Protein AF-A0A1E3WJ71-F1 (afdb_monomer_lite)

Organism: NCBI:txid45658

Structure (mmCIF, N/CA/C/O backbone):
data_AF-A0A1E3WJ71-F1
#
_entry.id   AF-A0A1E3WJ71-F1
#
loop_
_atom_site.group_PDB
_atom_site.id
_atom_site.type_symbol
_atom_site.label_atom_id
_atom_site.label_alt_id
_atom_site.label_comp_id
_atom_site.label_asym_id
_atom_site.label_entity_id
_atom_site.label_seq_id
_atom_site.pdbx_PDB_ins_code
_atom_site.Cartn_x
_atom_site.Cartn_y
_atom_site.Cartn_z
_atom_site.occupancy
_atom_site.B_iso_or_equiv
_atom_site.auth_seq_id
_atom_site.auth_comp_id
_atom_site.auth_asym_id
_atom_site.auth_atom_id
_atom_site.pdbx_PDB_model_num
ATOM 1 N N . MET A 1 1 ? -29.417 7.892 76.199 1.00 41.22 1 MET A N 1
ATOM 2 C CA . MET A 1 1 ? -29.949 7.947 74.821 1.00 41.22 1 MET A CA 1
ATOM 3 C C . MET A 1 1 ? -28.805 8.324 73.896 1.00 41.22 1 MET A C 1
ATOM 5 O O . MET A 1 1 ? -28.351 9.456 73.940 1.00 41.22 1 MET A O 1
ATOM 9 N N . THR A 1 2 ? -28.285 7.366 73.135 1.00 38.25 2 THR A N 1
ATOM 10 C CA . THR A 1 2 ? -27.130 7.545 72.241 1.00 38.25 2 THR A CA 1
ATOM 11 C C . THR A 1 2 ? -27.463 6.860 70.922 1.00 38.25 2 THR A C 1
ATOM 13 O O . THR A 1 2 ? -27.522 5.637 70.836 1.00 38.25 2 THR A O 1
ATOM 16 N N . THR A 1 3 ? -27.756 7.656 69.899 1.00 42.78 3 THR A N 1
ATOM 17 C CA . THR A 1 3 ? -28.123 7.190 68.558 1.00 42.78 3 THR A CA 1
ATOM 18 C C . THR A 1 3 ? -26.862 6.908 67.736 1.00 42.78 3 THR A C 1
ATOM 20 O O . THR A 1 3 ? -26.130 7.835 67.390 1.00 42.78 3 THR A O 1
ATOM 23 N N . LYS A 1 4 ? -26.604 5.634 67.410 1.00 42.34 4 LYS A N 1
ATOM 24 C CA . LYS A 1 4 ? -25.597 5.216 66.415 1.00 42.34 4 LYS A CA 1
ATOM 25 C C . LYS A 1 4 ? -26.136 5.455 64.996 1.00 42.34 4 LYS A C 1
ATOM 27 O O . LYS A 1 4 ? -27.213 4.969 64.666 1.00 42.34 4 LYS A O 1
ATOM 32 N N . ARG A 1 5 ? -25.374 6.166 64.153 1.00 53.75 5 ARG A N 1
ATOM 33 C CA . ARG A 1 5 ? -25.597 6.267 62.694 1.00 53.75 5 ARG A CA 1
ATOM 34 C C . ARG A 1 5 ? -25.017 5.037 61.977 1.00 53.75 5 ARG A C 1
ATOM 36 O O . ARG A 1 5 ? -23.895 4.656 62.312 1.00 53.75 5 ARG A O 1
ATOM 43 N N . PRO A 1 6 ? -25.679 4.471 60.951 1.00 47.47 6 PRO A N 1
ATOM 44 C CA . PRO A 1 6 ? -25.050 3.526 60.041 1.00 47.47 6 PRO A CA 1
ATOM 45 C C . PRO A 1 6 ? -24.476 4.295 58.843 1.00 47.47 6 PRO A C 1
ATOM 47 O O . PRO A 1 6 ? -25.212 4.802 58.004 1.00 47.47 6 PRO A O 1
ATOM 50 N N . GLN A 1 7 ? -23.150 4.410 58.774 1.00 52.34 7 GLN A N 1
ATOM 51 C CA . GLN A 1 7 ? -22.433 5.106 57.693 1.00 52.34 7 GLN A CA 1
ATOM 52 C C . GLN A 1 7 ? -21.533 4.145 56.886 1.00 52.34 7 GLN A C 1
ATOM 54 O O . GLN A 1 7 ? -20.532 4.557 56.315 1.00 52.34 7 GLN A O 1
ATOM 59 N N . SER A 1 8 ? -21.868 2.847 56.861 1.00 51.84 8 SER A N 1
ATOM 60 C CA . SER A 1 8 ? -20.932 1.772 56.478 1.00 51.84 8 SER A CA 1
ATOM 61 C C . SER A 1 8 ? -21.326 0.951 55.239 1.00 51.84 8 SER A C 1
ATOM 63 O O . SER A 1 8 ? -20.725 -0.090 54.999 1.00 51.84 8 SER A O 1
ATOM 65 N N . THR A 1 9 ? -22.316 1.372 54.449 1.00 49.53 9 THR A N 1
ATOM 66 C CA . THR A 1 9 ? -22.752 0.623 53.246 1.00 49.53 9 THR A CA 1
ATOM 67 C C . THR A 1 9 ? -22.518 1.349 51.923 1.00 49.53 9 THR A C 1
ATOM 69 O O . THR A 1 9 ? -22.536 0.710 50.877 1.00 49.53 9 THR A O 1
ATOM 72 N N . ILE A 1 10 ? -22.236 2.656 51.935 1.00 51.72 10 ILE A N 1
ATOM 73 C CA . ILE A 1 10 ? -22.037 3.433 50.696 1.00 51.72 10 ILE A CA 1
ATOM 74 C C . ILE A 1 10 ? -20.600 3.285 50.161 1.00 51.72 10 ILE A C 1
ATOM 76 O O . ILE A 1 10 ? -20.385 3.270 48.952 1.00 51.72 10 ILE A O 1
ATOM 80 N N . ILE A 1 11 ? -19.614 3.099 51.044 1.00 51.09 11 ILE A N 1
ATOM 81 C CA . ILE A 1 11 ? -18.194 3.049 50.654 1.00 51.09 11 ILE A CA 1
ATOM 82 C C . ILE A 1 11 ? -17.856 1.740 49.915 1.00 51.09 11 ILE A C 1
ATOM 84 O O . ILE A 1 11 ? -17.047 1.741 48.992 1.00 51.09 11 ILE A O 1
ATOM 88 N N . THR A 1 12 ? -18.530 0.632 50.237 1.00 46.31 12 THR A N 1
ATOM 89 C CA . THR A 1 12 ? -18.285 -0.668 49.588 1.00 46.31 12 THR A CA 1
ATOM 90 C C . THR A 1 12 ? -18.838 -0.728 48.160 1.00 46.31 12 THR A C 1
ATOM 92 O O . THR A 1 12 ? -18.245 -1.379 47.305 1.00 46.31 12 THR A O 1
ATOM 95 N N . ALA A 1 13 ? -19.926 -0.007 47.862 1.00 49.56 13 ALA A N 1
ATOM 96 C CA . ALA A 1 13 ? -20.515 0.025 46.521 1.00 49.56 13 ALA A CA 1
ATOM 97 C C . ALA A 1 13 ? -19.678 0.842 45.514 1.00 49.56 13 ALA A C 1
ATOM 99 O O . ALA A 1 13 ? -19.656 0.512 44.331 1.00 49.56 13 ALA A O 1
ATOM 100 N N . MET A 1 14 ? -18.941 1.865 45.969 1.00 45.47 14 MET A N 1
ATOM 101 C CA . MET A 1 14 ? -18.070 2.659 45.089 1.00 45.47 14 MET A CA 1
ATOM 102 C C . MET A 1 14 ? -16.769 1.943 44.699 1.00 45.47 14 MET A C 1
ATOM 104 O O . MET A 1 14 ? -16.232 2.216 43.628 1.00 45.47 14 MET A O 1
ATOM 108 N N . LEU A 1 15 ? -16.275 0.995 45.505 1.00 44.59 15 LEU A N 1
ATOM 109 C CA . LEU A 1 15 ? -15.035 0.274 45.187 1.00 44.59 15 LEU A CA 1
ATOM 110 C C . LEU A 1 15 ? -15.216 -0.765 44.063 1.00 44.59 15 LEU A C 1
ATOM 112 O O . LEU A 1 15 ? -14.286 -1.013 43.303 1.00 44.59 15 LEU A O 1
ATOM 116 N N . ILE A 1 16 ? -16.420 -1.330 43.921 1.00 50.25 16 ILE A N 1
ATOM 117 C CA . ILE A 1 16 ? -16.744 -2.338 42.893 1.00 50.25 16 ILE A CA 1
ATOM 118 C C . ILE A 1 16 ? -16.968 -1.683 41.515 1.00 50.25 16 ILE A C 1
ATOM 120 O O . ILE A 1 16 ? -16.745 -2.308 40.481 1.00 50.25 16 ILE A O 1
ATOM 124 N N . LEU A 1 17 ? -17.341 -0.398 41.477 1.00 40.97 17 LEU A N 1
ATOM 125 C CA . LEU A 1 17 ? -17.514 0.340 40.221 1.00 40.97 17 LEU A CA 1
ATOM 126 C C . LEU A 1 17 ? -16.178 0.828 39.630 1.00 40.97 17 LEU A C 1
ATOM 128 O O . LEU A 1 17 ? -16.076 1.028 38.423 1.00 40.97 17 LEU A O 1
ATOM 132 N N . ALA A 1 18 ? -15.135 0.962 40.457 1.00 46.97 18 ALA A N 1
ATOM 133 C CA . ALA A 1 18 ? -13.792 1.340 40.014 1.00 46.97 18 ALA A CA 1
ATOM 134 C C . ALA A 1 18 ? -12.992 0.159 39.423 1.00 46.97 18 ALA A C 1
ATOM 136 O O . ALA A 1 18 ? -12.086 0.375 38.621 1.00 46.97 18 ALA A O 1
ATOM 137 N N . SER A 1 19 ? -13.344 -1.091 39.751 1.00 45.59 19 SER A N 1
ATOM 138 C CA . SER A 1 19 ? -12.687 -2.279 39.183 1.00 45.59 19 SER A CA 1
ATOM 139 C C . SER A 1 19 ? -13.183 -2.661 37.783 1.00 45.59 19 SER A C 1
ATOM 141 O O . SER A 1 19 ? -12.586 -3.528 37.154 1.00 45.59 19 SER A O 1
ATOM 143 N N . LEU A 1 20 ? -14.230 -2.004 37.265 1.00 42.69 20 LEU A N 1
ATOM 144 C CA . LEU A 1 20 ? -14.715 -2.193 35.889 1.00 42.69 20 LEU A CA 1
ATOM 145 C C . LEU A 1 20 ? -13.958 -1.356 34.840 1.00 42.69 20 LEU A C 1
ATOM 147 O O . LEU A 1 20 ? -14.172 -1.556 33.650 1.00 42.69 20 LEU A O 1
ATOM 151 N N . PHE A 1 21 ? -13.049 -0.462 35.251 1.00 46.50 21 PHE A N 1
ATOM 152 C CA . PHE A 1 21 ? -12.283 0.404 34.336 1.00 46.50 21 PHE A CA 1
ATOM 153 C C . PHE A 1 21 ? -10.788 0.065 34.238 1.00 46.50 21 PHE A C 1
ATOM 155 O O . PHE A 1 21 ? -10.039 0.758 33.554 1.00 46.50 21 PHE A O 1
ATOM 162 N N . LEU A 1 22 ? -10.339 -1.018 34.877 1.00 45.41 22 LEU A N 1
ATOM 163 C CA . LEU A 1 22 ? -8.974 -1.533 34.745 1.00 45.41 22 LEU A CA 1
ATOM 164 C C . LEU A 1 22 ? -8.934 -2.661 33.708 1.00 45.41 22 LEU A C 1
ATOM 166 O O . LEU A 1 22 ? -8.527 -3.782 34.004 1.00 45.41 22 LEU A O 1
ATOM 170 N N . THR A 1 23 ? -9.363 -2.382 32.475 1.00 48.81 23 THR A N 1
ATOM 171 C CA . THR A 1 23 ? -8.950 -3.240 31.361 1.00 48.81 23 THR A CA 1
ATOM 172 C C . THR A 1 23 ? -7.460 -2.999 31.137 1.00 48.81 23 THR A C 1
ATOM 174 O O . THR A 1 23 ? -7.059 -1.840 30.979 1.00 48.81 23 THR A O 1
ATOM 177 N N . PRO A 1 24 ? -6.617 -4.042 31.140 1.00 46.53 24 PRO A N 1
ATOM 178 C CA . PRO A 1 24 ? -5.213 -3.870 30.823 1.00 46.53 24 PRO A CA 1
ATOM 179 C C . PRO A 1 24 ? -5.115 -3.246 29.431 1.00 46.53 24 PRO A C 1
ATOM 181 O O . PRO A 1 24 ? -5.666 -3.777 28.468 1.00 46.53 24 PRO A O 1
ATOM 184 N N . VAL A 1 25 ? -4.401 -2.124 29.322 1.00 47.75 25 VAL A N 1
ATOM 185 C CA . VAL A 1 25 ? -3.848 -1.632 28.054 1.00 47.75 25 VAL A CA 1
ATOM 186 C C . VAL A 1 25 ? -2.786 -2.632 27.606 1.00 47.75 25 VAL A C 1
ATOM 188 O O . VAL A 1 25 ? -1.585 -2.399 27.692 1.00 47.75 25 VAL A O 1
ATOM 191 N N . SER A 1 26 ? -3.245 -3.808 27.195 1.00 44.78 26 SER A N 1
ATOM 192 C CA . SER A 1 26 ? -2.452 -4.711 26.390 1.00 44.78 26 SER A CA 1
ATOM 193 C C . SER A 1 26 ? -2.143 -3.963 25.097 1.00 44.78 26 SER A C 1
ATOM 195 O O . SER A 1 26 ? -3.030 -3.338 24.515 1.00 44.78 26 SER A O 1
ATOM 197 N N . ASN A 1 27 ? -0.893 -4.008 24.639 1.00 47.03 27 ASN A N 1
ATOM 198 C CA . ASN A 1 27 ? -0.532 -3.665 23.261 1.00 47.03 27 ASN A CA 1
ATOM 199 C C . ASN A 1 27 ? -1.074 -4.754 22.320 1.00 47.03 27 ASN A C 1
ATOM 201 O O . ASN A 1 27 ? -0.329 -5.400 21.587 1.00 47.03 27 ASN A O 1
ATOM 205 N N . ALA A 1 28 ? -2.368 -5.036 22.431 1.00 51.38 28 ALA A N 1
ATOM 206 C CA . ALA A 1 28 ? -3.056 -5.991 21.607 1.00 51.38 28 ALA A CA 1
ATOM 207 C C . ALA A 1 28 ? -3.056 -5.440 20.184 1.00 51.38 28 ALA A C 1
ATOM 209 O O . ALA A 1 28 ? -3.317 -4.263 19.936 1.00 51.38 28 ALA A O 1
ATOM 210 N N . ASN A 1 29 ? -2.655 -6.302 19.256 1.00 72.56 29 ASN A N 1
ATOM 211 C CA . ASN A 1 29 ? -2.643 -6.006 17.838 1.00 72.56 29 ASN A CA 1
ATOM 212 C C . ASN A 1 29 ? -4.061 -5.573 17.439 1.00 72.56 29 ASN A C 1
ATOM 214 O O . ASN A 1 29 ? -4.972 -6.400 17.474 1.00 72.56 29 ASN A O 1
ATOM 218 N N . ILE A 1 30 ? -4.242 -4.298 17.082 1.00 74.44 30 ILE A N 1
ATOM 219 C CA . ILE A 1 30 ? -5.544 -3.705 16.736 1.00 74.44 30 ILE A CA 1
ATOM 220 C C . ILE A 1 30 ? -6.292 -4.545 15.691 1.00 74.44 30 ILE A C 1
ATOM 222 O O . ILE A 1 30 ? -7.507 -4.695 15.757 1.00 74.44 30 ILE A O 1
ATOM 226 N N . LEU A 1 31 ? -5.568 -5.205 14.782 1.00 68.00 31 LEU A N 1
ATOM 227 C CA . LEU A 1 31 ? -6.149 -6.114 13.792 1.00 68.00 31 LEU A CA 1
ATOM 228 C C . LEU A 1 31 ? -6.808 -7.337 14.436 1.00 68.00 31 LEU A C 1
ATOM 230 O O . LEU A 1 31 ? -7.861 -7.781 13.988 1.00 68.00 31 LEU A O 1
ATOM 234 N N . SER A 1 32 ? -6.208 -7.879 15.494 1.00 73.25 32 SER A N 1
ATOM 235 C CA . SER A 1 32 ? -6.778 -8.992 16.250 1.00 73.25 32 SER A CA 1
ATOM 236 C C . SER A 1 32 ? -8.005 -8.562 17.051 1.00 73.25 32 SER A C 1
ATOM 238 O O . SER A 1 32 ? -8.946 -9.342 17.164 1.00 73.25 32 SER A O 1
ATOM 240 N N . GLU A 1 33 ? -8.017 -7.351 17.606 1.00 69.12 33 GLU A N 1
ATOM 241 C CA . GLU A 1 33 ? -9.179 -6.829 18.337 1.00 69.12 33 GLU A CA 1
ATOM 242 C C . GLU A 1 33 ? -10.360 -6.571 17.388 1.00 69.12 33 GLU A C 1
ATOM 244 O O . GLU A 1 33 ? -11.478 -7.025 17.644 1.00 69.12 33 GLU A O 1
ATOM 249 N N . LEU A 1 34 ? -10.094 -5.956 16.230 1.00 68.94 34 LEU A N 1
ATOM 250 C CA . LEU A 1 34 ? -11.094 -5.713 15.186 1.00 68.94 34 LEU A CA 1
ATOM 251 C C . LEU A 1 34 ? -11.714 -7.013 14.647 1.00 68.94 34 LEU A C 1
ATOM 253 O O . LEU A 1 34 ? -12.917 -7.043 14.378 1.00 68.94 34 LEU A O 1
ATOM 257 N N . LYS A 1 35 ? -10.919 -8.087 14.518 1.00 70.50 35 LYS A N 1
ATOM 258 C CA . LYS A 1 35 ? -11.381 -9.423 14.089 1.00 70.50 35 LYS A CA 1
ATOM 259 C C . LYS A 1 35 ? -12.290 -10.116 15.110 1.00 70.50 35 LYS A C 1
ATOM 261 O O . LYS A 1 35 ? -13.110 -10.939 14.725 1.00 70.50 35 LYS A O 1
ATOM 266 N N . ASN A 1 36 ? -12.175 -9.782 16.395 1.00 69.94 36 ASN A N 1
ATOM 267 C CA . ASN A 1 36 ? -12.898 -10.456 17.480 1.00 69.94 36 ASN A CA 1
ATOM 268 C C . ASN A 1 36 ? -14.203 -9.743 17.899 1.00 69.94 36 ASN A C 1
ATOM 270 O O . ASN A 1 36 ? -14.854 -10.166 18.854 1.00 69.94 36 ASN A O 1
ATOM 274 N N . THR A 1 37 ? -14.599 -8.662 17.216 1.00 60.41 37 THR A N 1
ATOM 275 C CA . THR A 1 37 ? -15.800 -7.879 17.564 1.00 60.41 37 THR A CA 1
ATOM 276 C C . THR A 1 37 ? -17.040 -8.398 16.808 1.00 60.41 37 THR A C 1
ATOM 278 O O . THR A 1 37 ? -16.948 -8.569 15.595 1.00 60.41 37 THR A O 1
ATOM 281 N N . PRO A 1 38 ? -18.216 -8.623 17.435 1.00 46.06 38 PRO A N 1
ATOM 282 C CA . PRO A 1 38 ? -19.416 -9.094 16.726 1.00 46.06 38 PRO A CA 1
ATOM 283 C C . PRO A 1 38 ? -19.948 -8.037 15.737 1.00 46.06 38 PRO A C 1
ATOM 285 O O . PRO A 1 38 ? -20.073 -6.875 16.116 1.00 46.06 38 PRO A O 1
ATOM 288 N N . ALA A 1 39 ? -20.281 -8.444 14.501 1.00 57.34 39 ALA A N 1
ATOM 289 C CA . ALA A 1 39 ? -20.430 -7.569 13.320 1.00 57.34 39 ALA A CA 1
ATOM 290 C C . ALA A 1 39 ? -19.116 -6.819 13.024 1.00 57.34 39 ALA A C 1
ATOM 292 O O . ALA A 1 39 ? -18.951 -5.624 13.268 1.00 57.34 39 ALA A O 1
ATOM 293 N N . THR A 1 40 ? -18.143 -7.602 12.575 1.00 69.25 40 THR A N 1
ATOM 294 C CA . THR A 1 40 ? -16.707 -7.336 12.502 1.00 69.25 40 THR A CA 1
ATOM 295 C C . THR A 1 40 ? -16.402 -6.051 11.735 1.00 69.25 40 THR A C 1
ATOM 297 O O . THR A 1 40 ? -16.430 -5.998 10.509 1.00 69.25 40 THR A O 1
ATOM 300 N N . LYS A 1 41 ? -16.035 -4.991 12.470 1.00 75.62 41 LYS A N 1
ATOM 301 C CA . LYS A 1 41 ? -15.477 -3.744 11.910 1.00 75.62 41 LYS A CA 1
ATOM 302 C C . LYS A 1 41 ? -14.313 -4.031 10.952 1.00 75.62 41 LYS A C 1
ATOM 304 O O . LYS A 1 41 ? -14.128 -3.306 9.981 1.00 75.62 41 LYS A O 1
ATOM 309 N N . TYR A 1 42 ? -13.573 -5.114 11.199 1.00 82.00 42 TYR A N 1
ATOM 310 C CA . TYR A 1 42 ? -12.554 -5.635 10.293 1.00 82.00 42 TYR A CA 1
ATOM 311 C C . TYR A 1 42 ? -13.093 -5.990 8.899 1.00 82.00 42 TYR A C 1
ATOM 313 O O . TYR A 1 42 ? -12.435 -5.674 7.913 1.00 82.00 42 TYR A O 1
ATOM 321 N N . ASP A 1 43 ? -14.286 -6.573 8.788 1.00 83.12 43 ASP A N 1
ATOM 322 C CA . ASP A 1 43 ? -14.874 -6.950 7.496 1.00 83.12 43 ASP A CA 1
ATOM 323 C C . ASP A 1 43 ? -15.325 -5.710 6.724 1.00 83.12 43 ASP A C 1
ATOM 325 O O . ASP A 1 43 ? -15.157 -5.637 5.508 1.00 83.12 43 ASP A O 1
ATOM 329 N N . ILE A 1 44 ? -15.823 -4.691 7.437 1.00 84.38 44 ILE A N 1
ATOM 330 C CA . ILE A 1 44 ? -16.136 -3.380 6.850 1.00 84.38 44 ILE A CA 1
ATOM 331 C C . ILE A 1 44 ? -14.864 -2.742 6.290 1.00 84.38 44 ILE A C 1
ATOM 333 O O . ILE A 1 44 ? -14.867 -2.276 5.151 1.00 84.38 44 ILE A O 1
ATOM 337 N N . ILE A 1 45 ? -13.780 -2.722 7.074 1.00 85.50 45 ILE A N 1
ATOM 338 C CA . ILE A 1 45 ? -12.499 -2.171 6.618 1.00 85.50 45 ILE A CA 1
ATOM 339 C C . ILE A 1 45 ? -11.981 -2.975 5.426 1.00 85.50 45 ILE A C 1
ATOM 341 O O . ILE A 1 45 ? -11.646 -2.378 4.413 1.00 85.50 45 ILE A O 1
ATOM 345 N N . SER A 1 46 ? -11.978 -4.305 5.509 1.00 88.12 46 SER A N 1
ATOM 346 C CA . SER A 1 46 ? -11.502 -5.190 4.439 1.00 88.12 46 SER A CA 1
ATOM 347 C C . SER A 1 46 ? -12.259 -4.943 3.136 1.00 88.12 46 SER A C 1
ATOM 349 O O . SER A 1 46 ? -11.637 -4.632 2.127 1.00 88.12 46 SER A O 1
ATOM 351 N N . THR A 1 47 ? -13.594 -4.926 3.191 1.00 87.94 47 THR A N 1
ATOM 352 C CA . THR A 1 47 ? -14.452 -4.649 2.027 1.00 87.94 47 THR A CA 1
ATOM 353 C C . THR A 1 47 ? -14.168 -3.268 1.430 1.00 87.94 47 THR A C 1
ATOM 355 O O . THR A 1 47 ? -14.117 -3.098 0.213 1.00 87.94 47 THR A O 1
ATOM 358 N N . LYS A 1 48 ? -13.982 -2.246 2.274 1.00 88.19 48 LYS A N 1
ATOM 359 C CA . LYS A 1 48 ? -13.668 -0.891 1.801 1.00 88.19 48 LYS A CA 1
ATOM 360 C C . LYS A 1 48 ? -12.281 -0.801 1.179 1.00 88.19 48 LYS A C 1
ATOM 362 O O . LYS A 1 48 ? -12.125 -0.100 0.187 1.00 88.19 48 LYS A O 1
ATOM 367 N N . ILE A 1 49 ? -11.299 -1.500 1.736 1.00 90.44 49 ILE A N 1
ATOM 368 C CA . ILE A 1 49 ? -9.942 -1.561 1.195 1.00 90.44 49 ILE A CA 1
ATOM 369 C C . ILE A 1 49 ? -9.939 -2.285 -0.152 1.00 90.44 49 ILE A C 1
ATOM 371 O O . ILE A 1 49 ? -9.354 -1.771 -1.096 1.00 90.44 49 ILE A O 1
ATOM 375 N N . GLU A 1 50 ? -10.664 -3.393 -0.298 1.00 92.38 50 GLU A N 1
ATOM 376 C CA . GLU A 1 50 ? -10.856 -4.059 -1.595 1.00 92.38 50 GLU A CA 1
ATOM 377 C C . GLU A 1 50 ? -11.531 -3.134 -2.619 1.00 92.38 50 GLU A C 1
ATOM 379 O O . GLU A 1 50 ? -11.059 -2.989 -3.745 1.00 92.38 50 GLU A O 1
ATOM 384 N N . LEU A 1 51 ? -12.606 -2.439 -2.231 1.00 89.88 51 LEU A N 1
ATOM 385 C CA . LEU A 1 51 ? -13.278 -1.489 -3.119 1.00 89.88 51 LEU A CA 1
ATOM 386 C C . LEU A 1 51 ? -12.346 -0.342 -3.535 1.00 89.88 51 LEU A C 1
ATOM 388 O O . LEU A 1 51 ? -12.266 0.008 -4.713 1.00 89.88 51 LEU A O 1
ATOM 392 N N . MET A 1 52 ? -11.627 0.240 -2.575 1.00 89.94 52 MET A N 1
ATOM 393 C CA . MET A 1 52 ? -10.669 1.307 -2.842 1.00 89.94 52 MET A CA 1
ATOM 394 C C . MET A 1 52 ? -9.525 0.835 -3.726 1.00 89.94 52 MET A C 1
ATOM 396 O O . MET A 1 52 ? -9.088 1.605 -4.571 1.00 89.94 52 MET A O 1
ATOM 400 N N . SER A 1 53 ? -9.053 -0.404 -3.584 1.00 92.88 53 SER A N 1
ATOM 401 C CA . SER A 1 53 ? -7.980 -0.926 -4.430 1.00 92.88 53 SER A CA 1
ATOM 402 C C . SER A 1 53 ? -8.430 -1.007 -5.893 1.00 92.88 53 SER A C 1
ATOM 404 O O . SER A 1 53 ? -7.700 -0.583 -6.789 1.00 92.88 53 SER A O 1
ATOM 406 N N . VAL A 1 54 ? -9.675 -1.430 -6.144 1.00 91.88 54 VAL A N 1
ATOM 407 C CA . VAL A 1 54 ? -10.274 -1.412 -7.489 1.00 91.88 54 VAL A CA 1
ATOM 408 C C . VAL A 1 54 ? -10.401 0.019 -8.021 1.00 91.88 54 VAL A C 1
ATOM 410 O O . VAL A 1 54 ? -9.986 0.293 -9.147 1.00 91.88 54 VAL A O 1
ATOM 413 N N . MET A 1 55 ? -10.928 0.947 -7.217 1.00 88.88 55 MET A N 1
ATOM 414 C CA . MET A 1 55 ? -11.101 2.347 -7.628 1.00 88.88 55 MET A CA 1
ATOM 415 C C . MET A 1 55 ? -9.764 3.047 -7.906 1.00 88.88 55 MET A C 1
ATOM 417 O O . MET A 1 55 ? -9.631 3.738 -8.913 1.00 88.88 55 MET A O 1
ATOM 421 N N . LEU A 1 56 ? -8.765 2.856 -7.040 1.00 89.31 56 LEU A N 1
ATOM 422 C CA . LEU A 1 56 ? -7.422 3.412 -7.209 1.00 89.31 56 LEU A CA 1
ATOM 423 C C . LEU A 1 56 ? -6.739 2.828 -8.444 1.00 89.31 56 LEU A C 1
ATOM 425 O O . LEU A 1 56 ? -6.112 3.573 -9.187 1.00 89.31 56 LEU A O 1
ATOM 429 N N . THR A 1 57 ? -6.908 1.530 -8.704 1.00 90.69 57 THR A N 1
ATOM 430 C CA . THR A 1 57 ? -6.412 0.897 -9.933 1.00 90.69 57 THR A CA 1
ATOM 431 C C . THR A 1 57 ? -6.997 1.574 -11.169 1.00 90.69 57 THR A C 1
ATOM 433 O O . THR A 1 57 ? -6.251 1.989 -12.050 1.00 90.69 57 THR A O 1
ATOM 436 N N . GLN A 1 58 ? -8.322 1.740 -11.230 1.00 87.69 58 GLN A N 1
ATOM 437 C CA . GLN A 1 58 ? -8.981 2.398 -12.364 1.00 87.69 58 GLN A CA 1
ATOM 438 C C . GLN A 1 58 ? -8.502 3.843 -12.539 1.00 87.69 58 GLN A C 1
ATOM 440 O O . GLN A 1 58 ? -8.095 4.226 -13.633 1.00 87.69 58 GLN A O 1
ATOM 445 N N . LEU A 1 59 ? -8.471 4.616 -11.452 1.00 86.38 59 LEU A N 1
ATOM 446 C CA . LEU A 1 59 ? -8.041 6.011 -11.469 1.00 86.38 59 LEU A CA 1
ATOM 447 C C . LEU A 1 59 ? -6.583 6.161 -11.922 1.00 86.38 59 LEU A C 1
ATOM 449 O O . LEU A 1 59 ? -6.277 7.038 -12.726 1.00 86.38 59 LEU A O 1
ATOM 453 N N . LEU A 1 60 ? -5.682 5.303 -11.441 1.00 85.62 60 LEU A N 1
ATOM 454 C CA . LEU A 1 60 ? -4.273 5.343 -11.830 1.00 85.62 60 LEU A CA 1
ATOM 455 C C . LEU A 1 60 ? -4.070 4.907 -13.283 1.00 85.62 60 LEU A C 1
ATOM 457 O O . LEU A 1 60 ? -3.269 5.531 -13.972 1.00 85.62 60 LEU A O 1
ATOM 461 N N . LYS A 1 61 ? -4.826 3.920 -13.782 1.00 84.62 61 LYS A N 1
ATOM 462 C CA . LYS A 1 61 ? -4.798 3.535 -15.205 1.00 84.62 61 LYS A CA 1
ATOM 463 C C . LYS A 1 61 ? -5.307 4.655 -16.116 1.00 84.62 61 LYS A C 1
ATOM 465 O O . LYS A 1 61 ? -4.738 4.879 -17.178 1.00 84.62 61 LYS A O 1
ATOM 470 N N . GLU A 1 62 ? -6.332 5.399 -15.702 1.00 81.06 62 GLU A N 1
ATOM 471 C CA . GLU A 1 62 ? -6.827 6.566 -16.450 1.00 81.06 62 GLU A CA 1
ATOM 472 C C . GLU A 1 62 ? -5.841 7.748 -16.438 1.00 81.06 62 GLU A C 1
ATOM 474 O O . GLU A 1 62 ? -5.761 8.514 -17.403 1.00 81.06 62 GLU A O 1
ATOM 479 N N . GLN A 1 63 ? -5.090 7.913 -15.345 1.00 75.38 63 GLN A N 1
ATOM 480 C CA . GLN A 1 63 ? -4.093 8.975 -15.190 1.00 75.38 63 GLN A CA 1
ATOM 481 C C . GLN A 1 63 ? -2.731 8.630 -15.799 1.00 75.38 63 GLN A C 1
ATOM 483 O O . GLN A 1 63 ? -1.966 9.545 -16.123 1.00 75.38 63 GLN A O 1
ATOM 488 N N . ALA A 1 64 ? -2.423 7.344 -15.972 1.00 66.75 64 ALA A N 1
ATOM 489 C CA . ALA A 1 64 ? -1.190 6.882 -16.582 1.00 66.75 64 ALA A CA 1
ATOM 490 C C . ALA A 1 64 ? -1.105 7.375 -18.037 1.00 66.75 64 ALA A C 1
ATOM 492 O O . ALA A 1 64 ? -1.803 6.917 -18.938 1.00 66.75 64 ALA A O 1
ATOM 493 N N . LYS A 1 65 ? -0.228 8.356 -18.268 1.00 53.81 65 LYS A N 1
ATOM 494 C CA . LYS A 1 65 ? 0.172 8.824 -19.598 1.00 53.81 65 LYS A CA 1
ATOM 495 C C . LYS A 1 65 ? 1.676 8.587 -19.753 1.00 53.81 65 LYS A C 1
ATOM 497 O O . LYS A 1 65 ? 2.457 9.253 -19.080 1.00 53.81 65 LYS A O 1
ATOM 502 N N . GLY A 1 66 ? 2.090 7.677 -20.641 1.00 56.66 66 GLY A N 1
ATOM 503 C CA . GLY A 1 66 ? 3.508 7.392 -20.935 1.00 56.66 66 GLY A CA 1
ATOM 504 C C . GLY A 1 66 ? 3.965 5.968 -20.578 1.00 56.66 66 GLY A C 1
ATOM 505 O O . GLY A 1 66 ? 3.154 5.055 -20.569 1.00 56.66 66 GLY A O 1
ATOM 506 N N . ASN A 1 67 ? 5.269 5.795 -20.307 1.00 51.19 67 ASN A N 1
ATOM 507 C CA . ASN A 1 67 ? 6.001 4.512 -20.173 1.00 51.19 67 ASN A CA 1
ATOM 508 C C . ASN A 1 67 ? 5.718 3.688 -18.892 1.00 51.19 67 ASN A C 1
ATOM 510 O O . ASN A 1 67 ? 6.547 2.863 -18.516 1.00 51.19 67 ASN A O 1
ATOM 514 N N . ILE A 1 68 ? 4.630 3.956 -18.169 1.00 58.53 68 ILE A N 1
ATOM 515 C CA . ILE A 1 68 ? 4.173 3.060 -17.100 1.00 58.53 68 ILE A CA 1
ATOM 516 C C . ILE A 1 68 ? 3.000 2.301 -17.701 1.00 58.53 68 ILE A C 1
ATOM 518 O O . ILE A 1 68 ? 1.914 2.862 -17.836 1.00 58.53 68 ILE A O 1
ATOM 522 N N . GLU A 1 69 ? 3.267 1.080 -18.159 1.00 62.66 69 GLU A N 1
ATOM 523 C CA . GLU A 1 69 ? 2.333 0.338 -19.008 1.00 62.66 69 GLU A CA 1
ATOM 524 C C . GLU A 1 69 ? 1.164 -0.250 -18.214 1.00 62.66 69 GLU A C 1
ATOM 526 O O . GLU A 1 69 ? 0.059 -0.354 -18.746 1.00 62.66 69 GLU A O 1
ATOM 531 N N . ASP A 1 70 ? 1.370 -0.572 -16.931 1.00 84.62 70 ASP A N 1
ATOM 532 C CA . ASP A 1 70 ? 0.293 -1.062 -16.074 1.00 84.62 70 ASP A CA 1
ATOM 533 C C . ASP A 1 70 ? 0.543 -0.767 -14.588 1.00 84.62 70 ASP A C 1
ATOM 535 O O . ASP A 1 70 ? 1.648 -0.963 -14.077 1.00 84.62 70 ASP A O 1
ATOM 539 N N . ILE A 1 71 ? -0.494 -0.302 -13.887 1.00 89.62 71 ILE A N 1
ATOM 540 C CA . ILE A 1 71 ? -0.493 -0.134 -12.429 1.00 89.62 71 ILE A CA 1
ATOM 541 C C . ILE A 1 71 ? -1.700 -0.872 -11.867 1.00 89.62 71 ILE A C 1
ATOM 543 O O . ILE A 1 71 ? -2.839 -0.599 -12.246 1.00 89.62 71 ILE A O 1
ATOM 547 N N . GLU A 1 72 ? -1.456 -1.748 -10.901 1.00 93.19 72 GLU A N 1
ATOM 548 C CA . GLU A 1 72 ? -2.489 -2.422 -10.124 1.00 93.19 72 GLU A CA 1
ATOM 549 C C . GLU A 1 72 ? -2.328 -2.124 -8.638 1.00 93.19 72 GLU A C 1
ATOM 551 O O . GLU A 1 72 ? -1.228 -2.154 -8.087 1.00 93.19 72 GLU A O 1
ATOM 556 N N . VAL A 1 73 ? -3.441 -1.861 -7.962 1.00 93.31 73 VAL A N 1
ATOM 557 C CA . VAL A 1 73 ? -3.477 -1.675 -6.513 1.00 93.31 73 VAL A CA 1
ATOM 558 C C . VAL A 1 73 ? -4.139 -2.895 -5.896 1.00 93.31 73 VAL A C 1
ATOM 560 O O . VAL A 1 73 ? -5.322 -3.158 -6.110 1.00 93.31 73 VAL A O 1
ATOM 563 N N . ASN A 1 74 ? -3.363 -3.634 -5.111 1.00 94.56 74 ASN A N 1
ATOM 564 C CA . ASN A 1 74 ? -3.800 -4.851 -4.444 1.00 94.56 74 ASN A CA 1
ATOM 565 C C . ASN A 1 74 ? -4.015 -4.594 -2.946 1.00 94.56 74 ASN A C 1
ATOM 567 O O . ASN A 1 74 ? -3.203 -3.903 -2.327 1.00 94.56 74 ASN A O 1
ATOM 571 N N . PRO A 1 75 ? -5.078 -5.134 -2.333 1.00 93.81 75 PRO A N 1
ATOM 572 C CA . PRO A 1 75 ? -5.313 -4.973 -0.907 1.00 93.81 75 PRO A CA 1
ATOM 573 C C . PRO A 1 75 ? -4.362 -5.867 -0.092 1.00 93.81 75 PRO A C 1
ATOM 575 O O . PRO A 1 75 ? -4.131 -7.030 -0.424 1.00 93.81 75 PRO A O 1
ATOM 578 N N . ILE A 1 76 ? -3.838 -5.344 1.017 1.00 92.75 76 ILE A N 1
ATOM 579 C CA . ILE A 1 76 ? -3.110 -6.124 2.030 1.00 92.75 76 ILE A CA 1
ATOM 580 C C . ILE A 1 76 ? -4.094 -6.409 3.162 1.00 92.75 76 ILE A C 1
ATOM 582 O O . ILE A 1 76 ? -4.493 -5.469 3.840 1.00 92.75 76 ILE A O 1
ATOM 586 N N . LEU A 1 77 ? -4.482 -7.675 3.366 1.00 87.56 77 LEU A N 1
ATOM 587 C CA . LEU A 1 77 ? -5.470 -8.067 4.394 1.00 87.56 77 LEU A CA 1
ATOM 588 C C . LEU A 1 77 ? -4.975 -9.168 5.350 1.00 87.56 77 LEU A C 1
ATOM 590 O O . LEU A 1 77 ? -5.358 -9.193 6.520 1.00 87.56 77 LEU A O 1
ATOM 594 N N . ASN A 1 78 ? -4.112 -10.076 4.881 1.00 79.62 78 ASN A N 1
ATOM 595 C CA . ASN A 1 78 ? -3.693 -11.250 5.661 1.00 79.62 78 ASN A CA 1
ATOM 596 C C . ASN A 1 78 ? -2.738 -10.885 6.811 1.00 79.62 78 ASN A C 1
ATOM 598 O O . ASN A 1 78 ? -3.004 -11.231 7.963 1.00 79.62 78 ASN A O 1
ATOM 602 N N . ASP A 1 79 ? -1.686 -10.119 6.507 1.00 78.69 79 ASP A N 1
ATOM 603 C CA . ASP A 1 79 ? -0.614 -9.740 7.445 1.00 78.69 79 ASP A CA 1
ATOM 604 C C . ASP A 1 79 ? -0.619 -8.236 7.778 1.00 78.69 79 ASP A C 1
ATOM 606 O O . ASP A 1 79 ? 0.409 -7.638 8.111 1.00 78.69 79 ASP A O 1
ATOM 610 N N . GLY A 1 80 ? -1.766 -7.580 7.606 1.00 83.12 80 GLY A N 1
ATOM 611 C CA . GLY A 1 80 ? -1.900 -6.136 7.759 1.00 83.12 80 GLY A CA 1
ATOM 612 C C . GLY A 1 80 ? -3.196 -5.607 7.162 1.00 83.12 80 GLY A C 1
ATOM 613 O O . GLY A 1 80 ? -4.016 -6.378 6.677 1.00 83.12 80 GLY A O 1
ATOM 614 N N . ILE A 1 81 ? -3.351 -4.285 7.195 1.00 86.75 81 ILE A N 1
ATOM 615 C CA . ILE A 1 81 ? -4.331 -3.546 6.395 1.00 86.75 81 ILE A CA 1
ATOM 616 C C . ILE A 1 81 ? -3.545 -2.532 5.575 1.00 86.75 81 ILE A C 1
ATOM 618 O O . ILE A 1 81 ? -2.688 -1.838 6.125 1.00 86.75 81 ILE A O 1
ATOM 622 N N . GLY A 1 82 ? -3.782 -2.464 4.271 1.00 92.06 82 GLY A N 1
ATOM 623 C CA . GLY A 1 82 ? -2.976 -1.607 3.416 1.00 92.06 82 GLY A CA 1
ATOM 624 C C . GLY A 1 82 ? -3.190 -1.811 1.929 1.00 92.06 82 GLY A C 1
ATOM 625 O O . GLY A 1 82 ? -4.102 -2.522 1.507 1.00 92.06 82 GLY A O 1
ATOM 626 N N . PHE A 1 83 ? -2.288 -1.221 1.152 1.00 93.31 83 PHE A N 1
ATOM 627 C CA . PHE A 1 83 ? -2.230 -1.365 -0.297 1.00 93.31 83 PHE A CA 1
ATOM 628 C C . PHE A 1 83 ? -0.836 -1.783 -0.755 1.00 93.31 83 PHE A C 1
ATOM 630 O O . PHE A 1 83 ? 0.170 -1.300 -0.236 1.00 93.31 83 PHE A O 1
ATOM 637 N N . THR A 1 84 ? -0.786 -2.634 -1.773 1.00 94.12 84 THR A N 1
ATOM 638 C CA . THR A 1 84 ? 0.401 -2.879 -2.585 1.00 94.12 84 THR A CA 1
ATOM 639 C C . 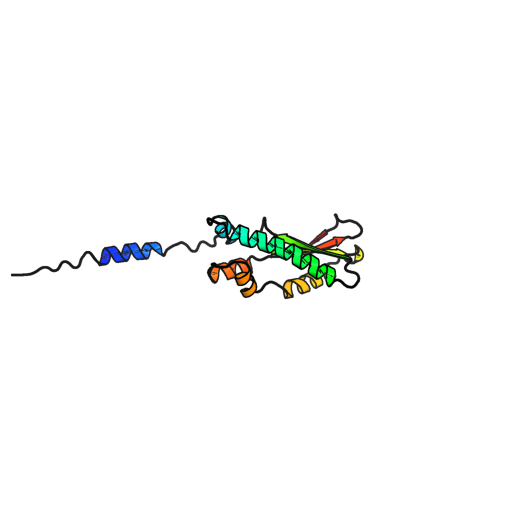THR A 1 84 ? 0.186 -2.272 -3.965 1.00 94.12 84 THR A C 1
ATOM 641 O O . THR A 1 84 ? -0.683 -2.727 -4.707 1.00 94.12 84 THR A O 1
ATOM 644 N N . PHE A 1 85 ? 0.992 -1.277 -4.325 1.00 93.19 85 PHE A N 1
ATOM 645 C CA . PHE A 1 85 ? 1.049 -0.714 -5.671 1.00 93.19 85 PHE A CA 1
ATOM 646 C C . PHE A 1 85 ? 2.004 -1.559 -6.514 1.00 93.19 85 PHE A C 1
ATOM 648 O O . PHE A 1 85 ? 3.212 -1.554 -6.288 1.00 93.19 85 PHE A O 1
ATOM 655 N N . ALA A 1 86 ? 1.455 -2.324 -7.448 1.00 93.81 86 ALA A N 1
ATOM 656 C CA . ALA A 1 86 ? 2.176 -3.159 -8.391 1.00 93.81 86 ALA A CA 1
ATOM 657 C C . ALA A 1 86 ? 2.313 -2.424 -9.721 1.00 93.81 86 ALA A C 1
ATOM 659 O O . ALA A 1 86 ? 1.310 -2.075 -10.334 1.00 93.81 86 ALA A O 1
ATOM 660 N N . ILE A 1 87 ? 3.546 -2.167 -10.145 1.00 91.56 87 ILE A N 1
ATOM 661 C CA . ILE A 1 87 ? 3.833 -1.341 -11.315 1.00 91.56 87 ILE A CA 1
ATOM 662 C C . ILE A 1 87 ? 4.626 -2.170 -12.307 1.00 91.56 87 ILE A C 1
ATOM 664 O O . ILE A 1 87 ? 5.745 -2.593 -12.014 1.00 91.56 87 ILE A O 1
ATOM 668 N N . THR A 1 88 ? 4.050 -2.381 -13.479 1.00 90.88 88 THR A N 1
ATOM 669 C CA . THR A 1 88 ? 4.703 -3.059 -14.591 1.00 90.88 88 THR A CA 1
ATOM 670 C C . THR A 1 88 ? 5.585 -2.062 -15.336 1.00 90.88 88 THR A C 1
ATOM 672 O O . THR A 1 88 ? 5.148 -0.956 -15.664 1.00 90.88 88 THR A O 1
ATOM 675 N N . ALA A 1 89 ? 6.850 -2.430 -15.529 1.00 88.31 89 ALA A N 1
ATOM 676 C CA . ALA A 1 89 ? 7.848 -1.593 -16.181 1.00 88.31 89 ALA A CA 1
ATOM 677 C C . ALA A 1 89 ? 8.885 -2.445 -16.938 1.00 88.31 89 ALA A C 1
ATOM 679 O O . ALA A 1 89 ? 9.092 -3.621 -16.605 1.00 88.31 89 ALA A O 1
ATOM 680 N N . PRO A 1 90 ? 9.632 -1.856 -17.892 1.00 89.38 90 PRO A N 1
ATOM 681 C CA . PRO A 1 90 ? 10.690 -2.571 -18.593 1.00 89.38 90 PRO A CA 1
ATOM 682 C C . PRO A 1 90 ? 11.740 -3.092 -17.609 1.00 89.38 90 PRO A C 1
ATOM 684 O O . PRO A 1 90 ? 12.125 -2.375 -16.685 1.00 89.38 90 PRO A O 1
ATOM 687 N N . THR A 1 91 ? 12.311 -4.279 -17.839 1.00 89.94 91 THR A N 1
ATOM 688 C CA . THR A 1 91 ? 13.286 -4.895 -16.908 1.00 89.94 91 THR A CA 1
ATOM 689 C C . THR A 1 91 ? 14.450 -3.965 -16.542 1.00 89.94 91 THR A C 1
ATOM 691 O O . THR A 1 91 ? 14.893 -3.917 -15.397 1.00 89.94 91 THR A O 1
ATOM 694 N N . LYS A 1 92 ? 14.922 -3.161 -17.501 1.00 88.44 92 LYS A N 1
ATOM 695 C CA . LYS A 1 92 ? 15.987 -2.160 -17.297 1.00 88.44 92 LYS A CA 1
ATOM 696 C C . LYS A 1 92 ? 15.629 -1.045 -16.300 1.00 88.44 92 LYS A C 1
ATOM 698 O O . LYS A 1 92 ? 16.529 -0.376 -15.804 1.00 88.44 92 LYS A O 1
ATOM 703 N N . ALA A 1 93 ? 14.340 -0.814 -16.055 1.00 86.44 93 ALA A N 1
ATOM 704 C CA . ALA A 1 93 ? 13.821 0.172 -15.113 1.00 86.44 93 ALA A CA 1
ATOM 705 C C . ALA A 1 93 ? 13.624 -0.406 -13.700 1.00 86.44 93 ALA A C 1
ATOM 707 O O . ALA A 1 93 ? 13.334 0.352 -12.778 1.00 86.44 93 ALA A O 1
ATOM 708 N N . LEU A 1 94 ? 13.833 -1.715 -13.501 1.00 88.81 94 LEU A N 1
ATOM 709 C CA . LEU A 1 94 ? 13.814 -2.364 -12.186 1.00 88.81 94 LEU A CA 1
ATOM 710 C C . LEU A 1 94 ? 15.102 -2.070 -11.405 1.00 88.81 94 LEU A C 1
ATOM 712 O O . LEU A 1 94 ? 15.908 -2.955 -11.118 1.00 88.81 94 LEU A O 1
ATOM 716 N N . THR A 1 95 ? 15.322 -0.798 -11.087 1.00 89.19 95 THR A N 1
ATOM 717 C CA . THR A 1 95 ? 16.478 -0.334 -10.319 1.00 89.19 95 THR A CA 1
ATOM 718 C C . THR A 1 95 ? 16.049 0.152 -8.940 1.00 89.19 95 THR A C 1
ATOM 720 O O . THR A 1 95 ? 14.918 0.599 -8.740 1.00 89.19 95 THR A O 1
ATOM 723 N N . THR A 1 96 ? 16.974 0.116 -7.978 1.00 89.94 96 THR A N 1
ATOM 724 C CA . THR A 1 96 ? 16.740 0.650 -6.628 1.00 89.94 96 THR A CA 1
ATOM 725 C C . THR A 1 96 ? 16.308 2.113 -6.662 1.00 89.94 96 THR A C 1
ATOM 727 O O . THR A 1 96 ? 15.408 2.491 -5.926 1.00 89.94 96 THR A O 1
ATOM 730 N N . GLU A 1 97 ? 16.901 2.923 -7.542 1.00 90.19 97 GLU A N 1
ATOM 731 C CA . GLU A 1 97 ? 16.580 4.348 -7.675 1.00 90.19 97 GLU A CA 1
ATOM 732 C C . GLU A 1 97 ? 15.126 4.576 -8.109 1.00 90.19 97 GLU A C 1
ATOM 734 O O . GLU A 1 97 ? 14.401 5.330 -7.461 1.00 90.19 97 GLU A O 1
ATOM 739 N N . VAL A 1 98 ? 14.671 3.887 -9.164 1.00 88.06 98 VAL A N 1
ATOM 740 C CA . VAL A 1 98 ? 13.275 3.971 -9.625 1.00 88.06 98 VAL A CA 1
ATOM 741 C C . VAL A 1 98 ? 12.328 3.503 -8.523 1.00 88.06 98 VAL A C 1
ATOM 743 O O . VAL A 1 98 ? 11.320 4.159 -8.259 1.00 88.06 98 VAL A O 1
ATOM 746 N N . CYS A 1 99 ? 12.685 2.419 -7.829 1.00 88.81 99 CYS A N 1
ATOM 747 C CA . CYS A 1 99 ? 11.895 1.902 -6.718 1.00 88.81 99 CYS A CA 1
ATOM 748 C C . CYS A 1 99 ? 11.764 2.913 -5.573 1.00 88.81 99 CYS A C 1
ATOM 750 O O . CYS A 1 99 ? 10.659 3.167 -5.100 1.00 88.81 99 CYS A O 1
ATOM 752 N N . SER A 1 100 ? 12.871 3.522 -5.138 1.00 89.88 100 SER A N 1
ATOM 753 C CA . SER A 1 100 ? 12.866 4.527 -4.073 1.00 89.88 100 SER A CA 1
ATOM 754 C C . SER A 1 100 ? 12.054 5.760 -4.468 1.00 89.88 100 SER A C 1
ATOM 756 O O . SER A 1 100 ? 11.265 6.250 -3.664 1.00 89.88 100 SER A O 1
ATOM 758 N N . ASN A 1 101 ? 12.176 6.223 -5.714 1.00 88.56 101 ASN A N 1
ATOM 759 C CA . ASN A 1 101 ? 11.404 7.361 -6.212 1.00 88.56 101 ASN A CA 1
ATOM 760 C C . ASN A 1 101 ? 9.896 7.068 -6.232 1.00 88.56 101 ASN A C 1
ATOM 762 O O . ASN A 1 101 ? 9.101 7.897 -5.789 1.00 88.56 101 ASN A O 1
ATOM 766 N N . MET A 1 102 ? 9.494 5.880 -6.697 1.00 86.88 102 MET A N 1
ATOM 767 C CA . MET A 1 102 ? 8.090 5.458 -6.677 1.00 86.88 102 MET A CA 1
ATOM 768 C C . MET A 1 102 ? 7.566 5.311 -5.253 1.00 86.88 102 MET A C 1
ATOM 770 O O . MET A 1 102 ? 6.486 5.810 -4.944 1.00 86.88 102 MET A O 1
ATOM 774 N N . LYS A 1 103 ? 8.346 4.698 -4.361 1.00 89.31 103 LYS A N 1
ATOM 775 C CA . LYS A 1 103 ? 7.984 4.571 -2.951 1.00 89.31 103 LYS A CA 1
ATOM 776 C C . LYS A 1 103 ? 7.701 5.930 -2.314 1.00 89.31 103 LYS A C 1
ATOM 778 O O . LYS A 1 103 ? 6.619 6.117 -1.770 1.00 89.31 103 LYS A O 1
ATOM 783 N N . VAL A 1 104 ? 8.606 6.898 -2.467 1.00 89.00 104 VAL A N 1
ATOM 784 C CA . VAL A 1 104 ? 8.415 8.264 -1.948 1.00 89.00 104 VAL A CA 1
ATOM 785 C C . VAL A 1 104 ? 7.161 8.917 -2.534 1.00 89.00 104 VAL A C 1
ATOM 787 O O . VAL A 1 104 ? 6.414 9.571 -1.807 1.00 89.00 104 VAL A O 1
ATOM 790 N N . HIS A 1 105 ? 6.900 8.725 -3.831 1.00 85.75 105 HIS A N 1
ATOM 791 C CA . HIS A 1 105 ? 5.713 9.273 -4.482 1.00 85.75 105 HIS A CA 1
ATOM 792 C C . HIS A 1 105 ? 4.409 8.753 -3.856 1.00 85.75 105 HIS A C 1
ATOM 794 O O . HIS A 1 105 ? 3.509 9.544 -3.574 1.00 85.75 105 HIS A O 1
ATOM 800 N N . PHE A 1 106 ? 4.301 7.447 -3.601 1.00 86.31 106 PHE A N 1
ATOM 801 C CA . PHE A 1 106 ? 3.087 6.877 -3.010 1.00 86.31 106 PHE A CA 1
ATOM 802 C C . PHE A 1 106 ? 3.004 7.080 -1.493 1.00 86.31 106 PHE A C 1
ATOM 804 O O . PHE A 1 106 ? 1.924 7.370 -0.983 1.00 86.31 106 PHE A O 1
ATOM 811 N N . GLU A 1 107 ? 4.121 7.014 -0.765 1.00 85.38 107 GLU A N 1
ATOM 812 C CA . GLU A 1 107 ? 4.152 7.305 0.675 1.00 85.38 107 GLU A CA 1
ATOM 813 C C . GLU A 1 107 ? 3.789 8.762 0.982 1.00 85.38 107 GLU A C 1
ATOM 815 O O . GLU A 1 107 ? 3.114 9.026 1.977 1.00 85.38 107 GLU A O 1
ATOM 820 N N . GLY A 1 108 ? 4.155 9.701 0.103 1.00 79.88 108 GLY A N 1
ATOM 821 C CA . GLY A 1 108 ? 3.729 11.100 0.198 1.00 79.88 108 GLY A CA 1
ATOM 822 C C . GLY A 1 108 ? 2.211 11.299 0.095 1.00 79.88 108 GLY A C 1
ATOM 823 O O . GLY A 1 108 ? 1.709 12.336 0.516 1.00 79.88 108 GLY A O 1
ATOM 824 N N . ASN A 1 109 ? 1.484 10.300 -0.414 1.00 76.62 109 ASN A N 1
ATOM 825 C CA . ASN A 1 109 ? 0.027 10.282 -0.550 1.00 76.62 109 ASN A CA 1
ATOM 826 C C . ASN A 1 109 ? -0.634 9.253 0.386 1.00 76.62 109 ASN A C 1
ATOM 828 O O . ASN A 1 109 ? -1.734 8.767 0.113 1.00 76.62 109 ASN A O 1
ATOM 832 N N . ARG A 1 110 ? 0.039 8.878 1.483 1.00 81.62 110 ARG A N 1
ATOM 833 C CA . ARG A 1 110 ? -0.523 7.973 2.492 1.00 81.62 110 ARG A CA 1
ATOM 834 C C . ARG A 1 110 ? -1.819 8.551 3.073 1.00 81.62 110 ARG A C 1
ATOM 836 O O . ARG A 1 110 ? -1.923 9.751 3.314 1.00 81.62 110 ARG A O 1
ATOM 843 N N . LEU A 1 111 ? -2.777 7.662 3.337 1.00 85.75 111 LEU A N 1
ATOM 844 C CA . LEU A 1 111 ? -4.041 7.999 3.992 1.00 85.75 111 LEU A CA 1
ATOM 845 C C . LEU A 1 111 ? -3.793 8.710 5.323 1.00 85.75 111 LEU A C 1
ATOM 847 O O . LEU A 1 111 ? -3.050 8.213 6.170 1.00 85.75 111 LEU A O 1
ATOM 851 N N . THR A 1 112 ? -4.452 9.848 5.509 1.00 89.31 112 THR A N 1
ATOM 852 C CA . THR A 1 112 ? -4.397 10.620 6.748 1.00 89.31 112 THR A CA 1
ATOM 853 C C . THR A 1 112 ? -5.217 9.950 7.853 1.00 89.31 112 THR A C 1
ATOM 855 O O . THR A 1 112 ? -6.029 9.053 7.612 1.00 89.31 112 THR A O 1
ATOM 858 N N . LEU A 1 113 ? -5.050 10.408 9.096 1.00 88.44 113 LEU A N 1
ATOM 859 C CA . LEU A 1 113 ? -5.885 9.951 10.210 1.00 88.44 113 LEU A CA 1
ATOM 860 C C . LEU A 1 113 ? -7.379 10.238 9.965 1.00 88.44 113 LEU A C 1
ATOM 862 O O . LEU A 1 113 ? -8.229 9.432 10.340 1.00 88.44 113 LEU A O 1
ATOM 866 N N . ASP A 1 114 ? -7.702 11.351 9.304 1.00 89.12 114 ASP A N 1
ATOM 867 C CA . ASP A 1 114 ? -9.082 11.700 8.957 1.00 89.12 114 ASP A CA 1
ATOM 868 C C . ASP A 1 114 ? -9.648 10.769 7.874 1.00 89.12 114 ASP A C 1
ATOM 870 O O . ASP A 1 114 ? -10.802 10.345 7.964 1.00 89.12 114 ASP A O 1
ATOM 874 N N . ASP A 1 115 ? -8.826 10.342 6.912 1.00 88.56 115 ASP A N 1
ATOM 875 C CA . ASP A 1 115 ? -9.223 9.317 5.939 1.00 88.56 115 ASP A CA 1
ATOM 876 C C . ASP A 1 115 ? -9.539 7.980 6.629 1.00 88.56 115 ASP A C 1
ATOM 878 O O . ASP A 1 115 ? -10.526 7.322 6.290 1.00 88.56 115 ASP A O 1
ATOM 882 N N . MET A 1 116 ? -8.775 7.603 7.663 1.00 86.12 116 MET A N 1
ATOM 883 C CA . MET A 1 116 ? -9.058 6.402 8.469 1.00 86.12 116 MET A CA 1
ATOM 884 C C . MET A 1 116 ? -10.397 6.497 9.209 1.00 86.12 116 MET A C 1
ATOM 886 O O . MET A 1 116 ? -11.128 5.507 9.301 1.00 86.12 116 MET A O 1
ATOM 890 N N . LYS A 1 117 ? -10.756 7.689 9.697 1.00 87.94 117 LYS A N 1
ATOM 891 C CA . LYS A 1 117 ? -12.062 7.950 10.327 1.00 87.94 117 LYS A CA 1
ATOM 892 C C . LYS A 1 117 ? -13.218 7.811 9.334 1.00 87.94 117 LYS A C 1
ATOM 894 O O . LYS A 1 117 ? -14.291 7.335 9.702 1.00 87.94 117 LYS A O 1
ATOM 899 N N . ASN A 1 118 ? -12.992 8.160 8.068 1.00 86.25 118 ASN 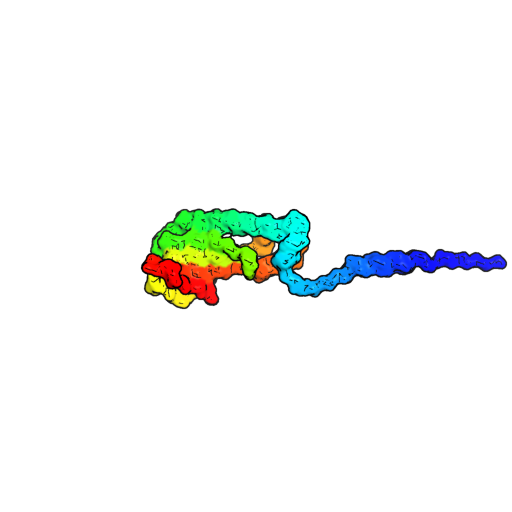A N 1
ATOM 900 C CA . ASN A 1 118 ? -13.967 7.976 6.988 1.00 86.25 118 ASN A CA 1
ATOM 901 C C . ASN A 1 118 ? -14.080 6.505 6.535 1.00 86.25 118 ASN A C 1
ATOM 903 O O . ASN A 1 118 ? -15.146 6.047 6.098 1.00 86.25 118 ASN A O 1
ATOM 907 N N . LEU A 1 119 ? -12.998 5.733 6.667 1.00 82.31 119 LEU A N 1
ATOM 908 C CA . LEU A 1 119 ? -12.981 4.303 6.371 1.00 82.31 119 LEU A CA 1
ATOM 909 C C . LEU A 1 119 ? -13.841 3.502 7.348 1.00 82.31 119 LEU A C 1
ATOM 911 O O . LEU A 1 119 ? -14.656 2.691 6.919 1.00 82.31 119 LEU A O 1
ATOM 915 N N . VAL A 1 120 ? -13.743 3.731 8.650 1.00 83.38 120 VAL A N 1
ATOM 916 C CA . VAL A 1 120 ? -14.506 2.952 9.632 1.00 83.38 120 VAL A CA 1
ATOM 917 C C . VAL A 1 120 ? -14.956 3.848 10.765 1.00 83.38 120 VAL A C 1
ATOM 919 O O . VAL A 1 120 ? -14.146 4.516 11.378 1.00 83.38 120 VAL A O 1
ATOM 922 N N . SER A 1 121 ? -16.252 3.869 11.061 1.00 84.44 121 SER A N 1
ATOM 923 C CA . SER A 1 121 ? -16.785 4.674 12.160 1.00 84.44 121 SER A CA 1
ATOM 924 C C . SER A 1 121 ? -16.772 3.911 13.485 1.00 84.44 121 SER A C 1
ATOM 926 O O . SER A 1 121 ? -16.891 2.684 13.516 1.00 84.44 121 SER A O 1
ATOM 928 N N . GLY A 1 122 ? -16.760 4.645 14.598 1.00 83.44 122 GLY A N 1
ATOM 929 C CA . GLY A 1 122 ? -16.960 4.071 15.930 1.00 83.44 122 GLY A CA 1
ATOM 930 C C . GLY A 1 122 ? -15.727 3.385 16.517 1.00 83.44 122 GLY A C 1
ATOM 931 O O . GLY A 1 122 ? -15.879 2.494 17.355 1.00 83.44 122 GLY A O 1
ATOM 932 N N . LEU A 1 123 ? -14.526 3.759 16.071 1.00 86.31 123 LEU A N 1
ATOM 933 C CA . LEU A 1 123 ? -13.291 3.550 16.828 1.00 86.31 123 LEU A CA 1
ATOM 934 C C . LEU A 1 123 ? -13.023 4.764 17.731 1.00 86.31 123 LEU A C 1
ATOM 936 O O . LEU A 1 123 ? -13.521 5.865 17.487 1.00 86.31 123 LEU A O 1
ATOM 940 N N . THR A 1 124 ? -12.251 4.557 18.787 1.00 89.56 124 THR A N 1
ATOM 941 C CA . THR A 1 124 ? -11.672 5.623 19.607 1.00 89.56 124 THR A CA 1
ATOM 942 C C . THR A 1 124 ? -10.508 6.292 18.875 1.00 89.56 124 THR A C 1
ATOM 944 O O . THR A 1 124 ? -9.901 5.700 17.984 1.00 89.56 124 THR A O 1
ATOM 947 N N . ASP A 1 125 ? -10.132 7.513 19.270 1.00 91.12 125 ASP A N 1
ATOM 948 C CA . ASP A 1 125 ? -8.975 8.206 18.673 1.00 91.12 125 ASP A CA 1
ATOM 949 C C . ASP A 1 125 ? -7.677 7.393 18.790 1.00 91.12 125 ASP A C 1
ATOM 951 O O . ASP A 1 125 ? -6.865 7.381 17.867 1.00 91.12 125 ASP A O 1
ATOM 955 N N . LYS A 1 126 ? -7.506 6.651 19.893 1.00 90.12 126 LYS A N 1
ATOM 956 C CA . LYS A 1 126 ? -6.361 5.755 20.080 1.00 90.12 126 LYS A CA 1
ATOM 957 C C . LYS A 1 126 ? -6.369 4.607 19.066 1.00 90.12 126 LYS A C 1
ATOM 959 O O . LYS A 1 126 ? -5.336 4.329 18.467 1.00 90.12 126 LYS A O 1
ATOM 964 N N . GLU A 1 127 ? -7.513 3.960 18.863 1.00 87.62 127 GLU A N 1
ATOM 965 C CA . GLU A 1 127 ? -7.654 2.870 17.890 1.00 87.62 127 GLU A CA 1
ATOM 966 C C . GLU A 1 127 ? -7.474 3.370 16.451 1.00 87.62 127 GLU A C 1
ATOM 968 O O . GLU A 1 127 ? -6.845 2.683 15.651 1.00 87.62 127 GLU A O 1
ATOM 973 N N . TYR A 1 128 ? -7.948 4.580 16.120 1.00 90.69 128 TYR A N 1
ATOM 974 C CA . TYR A 1 128 ? -7.661 5.201 14.821 1.00 90.69 128 TYR A CA 1
ATOM 975 C C . TYR A 1 128 ? -6.173 5.445 14.621 1.00 90.69 128 TYR A C 1
ATOM 977 O O . TYR A 1 128 ? -5.661 5.152 13.544 1.00 90.69 128 TYR A O 1
ATOM 985 N N . GLN A 1 129 ? -5.473 5.946 15.641 1.00 91.44 129 GLN A N 1
ATOM 986 C CA . GLN A 1 129 ? -4.030 6.147 15.560 1.00 91.44 129 GLN A CA 1
ATOM 987 C C . GLN A 1 129 ? -3.306 4.812 15.354 1.00 91.44 129 GLN A C 1
ATOM 989 O O . GLN A 1 129 ? -2.463 4.700 14.473 1.00 91.44 129 GLN A O 1
ATOM 994 N N . GLN A 1 130 ? -3.685 3.770 16.099 1.00 89.06 130 GLN A N 1
ATOM 995 C CA . GLN A 1 130 ? -3.110 2.433 15.938 1.00 89.06 130 GLN A CA 1
ATOM 996 C C . GLN A 1 130 ? -3.395 1.840 14.553 1.00 89.06 130 GLN A C 1
ATOM 998 O O . GLN A 1 130 ? -2.496 1.259 13.947 1.00 89.06 130 GLN A O 1
ATOM 1003 N N . LEU A 1 131 ? -4.616 2.004 14.031 1.00 87.38 131 LEU A N 1
ATOM 1004 C CA . LEU A 1 131 ? -4.976 1.579 12.679 1.00 87.38 131 LEU A CA 1
ATOM 1005 C C . LEU A 1 131 ? -4.148 2.333 11.634 1.00 87.38 131 LEU A C 1
ATOM 1007 O O . LEU A 1 131 ? -3.546 1.697 10.770 1.00 87.38 131 LEU A O 1
ATOM 1011 N N . HIS A 1 132 ? -4.067 3.659 11.752 1.00 90.69 132 HIS A N 1
ATOM 1012 C CA . HIS A 1 132 ? -3.266 4.515 10.886 1.00 90.69 132 HIS A CA 1
ATOM 1013 C C . HIS A 1 132 ? -1.795 4.094 10.883 1.00 90.69 132 HIS A C 1
ATOM 1015 O O . HIS A 1 132 ? -1.220 3.915 9.813 1.00 90.69 132 HIS A O 1
ATOM 1021 N N . ASP A 1 133 ? -1.196 3.880 12.054 1.00 89.38 133 ASP A N 1
ATOM 1022 C CA . ASP A 1 133 ? 0.214 3.505 12.188 1.00 89.38 133 ASP A CA 1
ATOM 1023 C C . ASP A 1 133 ? 0.479 2.097 11.639 1.00 89.38 133 ASP A C 1
ATOM 1025 O O . ASP A 1 133 ? 1.514 1.857 11.016 1.00 89.38 133 ASP A O 1
ATOM 1029 N N . SER A 1 134 ? -0.487 1.185 11.799 1.00 87.06 134 SER A N 1
ATOM 1030 C CA . SER A 1 134 ? -0.439 -0.171 11.239 1.00 87.06 134 SER A CA 1
ATOM 1031 C C . SER A 1 134 ? -0.715 -0.238 9.735 1.00 87.06 134 SER A C 1
ATOM 1033 O O . SER A 1 134 ? -0.504 -1.290 9.129 1.00 87.06 134 SER A O 1
ATOM 1035 N N . PHE A 1 135 ? -1.194 0.856 9.133 1.00 89.75 135 PHE A N 1
ATOM 1036 C CA . PHE A 1 135 ? -1.545 0.889 7.722 1.00 89.75 135 PHE A CA 1
ATOM 1037 C C . PHE A 1 135 ? -0.296 0.754 6.855 1.00 89.75 135 PHE A C 1
ATOM 1039 O O . PHE A 1 135 ? 0.660 1.524 6.982 1.00 89.75 135 PHE A O 1
ATOM 1046 N N . ARG A 1 136 ? -0.306 -0.230 5.960 1.00 90.81 136 ARG A N 1
ATOM 1047 C CA . ARG A 1 136 ? 0.836 -0.558 5.109 1.00 90.81 136 ARG A CA 1
ATOM 1048 C C . ARG A 1 136 ? 0.663 0.016 3.714 1.00 90.81 136 ARG A C 1
ATOM 1050 O O . ARG A 1 136 ? -0.411 -0.065 3.121 1.00 90.81 136 ARG A O 1
ATOM 1057 N N . LEU A 1 137 ? 1.751 0.555 3.186 1.00 91.69 137 LEU A N 1
ATOM 1058 C CA . LEU A 1 137 ? 1.854 0.942 1.793 1.00 91.69 137 LEU A CA 1
ATOM 1059 C C . LEU A 1 137 ? 3.111 0.286 1.237 1.00 91.69 137 LEU A C 1
ATOM 1061 O O . LEU A 1 137 ? 4.223 0.698 1.553 1.00 91.69 137 LEU A O 1
ATOM 1065 N N . ASP A 1 138 ? 2.909 -0.743 0.426 1.00 92.69 138 ASP A N 1
ATOM 1066 C CA . ASP A 1 138 ? 3.985 -1.456 -0.245 1.00 92.69 138 ASP A CA 1
ATOM 1067 C C . ASP A 1 138 ? 3.995 -1.042 -1.722 1.00 92.69 138 ASP A C 1
ATOM 1069 O O . ASP A 1 138 ? 2.947 -0.855 -2.340 1.00 92.69 138 ASP A O 1
ATOM 1073 N N . VAL A 1 139 ? 5.180 -0.904 -2.311 1.00 93.19 139 VAL A N 1
ATOM 1074 C CA . VAL A 1 139 ? 5.337 -0.662 -3.751 1.00 93.19 139 VAL A CA 1
ATOM 1075 C C . VAL A 1 139 ? 6.186 -1.787 -4.315 1.00 93.19 139 VAL A C 1
ATOM 1077 O O . VAL A 1 139 ? 7.234 -2.105 -3.753 1.00 93.19 139 VAL A O 1
ATOM 1080 N N . LYS A 1 140 ? 5.743 -2.408 -5.405 1.00 94.38 140 LYS A N 1
ATOM 1081 C CA . LYS A 1 140 ? 6.500 -3.431 -6.126 1.00 94.38 140 LYS A CA 1
ATOM 1082 C C . LYS A 1 140 ? 6.584 -3.087 -7.605 1.00 94.38 140 LYS A C 1
ATOM 1084 O O . LYS A 1 140 ? 5.599 -2.666 -8.205 1.00 94.38 140 LYS A O 1
ATOM 1089 N N . LEU A 1 141 ? 7.758 -3.294 -8.183 1.00 92.56 141 LEU A N 1
ATOM 1090 C CA . LEU A 1 141 ? 7.977 -3.204 -9.618 1.00 92.56 141 LEU A CA 1
ATOM 1091 C C . LEU A 1 141 ? 7.982 -4.617 -10.214 1.00 92.56 14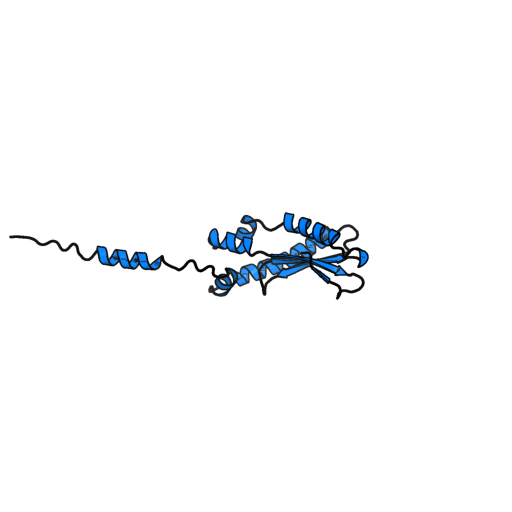1 LEU A C 1
ATOM 1093 O O . LEU A 1 141 ? 8.587 -5.520 -9.638 1.00 92.56 141 LEU A O 1
ATOM 1097 N N . ILE A 1 142 ? 7.317 -4.807 -11.348 1.00 93.69 142 ILE A N 1
ATOM 1098 C CA . ILE A 1 142 ? 7.196 -6.083 -12.059 1.00 93.69 142 ILE A CA 1
ATOM 1099 C C . ILE A 1 142 ? 7.790 -5.907 -13.455 1.00 93.69 142 ILE A C 1
ATOM 1101 O O . ILE A 1 142 ? 7.505 -4.922 -14.133 1.00 93.69 142 ILE A O 1
ATOM 1105 N N . SER A 1 143 ? 8.629 -6.849 -13.886 1.00 92.38 143 SER A N 1
ATOM 1106 C CA . SER A 1 143 ? 9.169 -6.847 -15.249 1.00 92.38 143 SER A CA 1
ATOM 1107 C C . SER A 1 143 ? 8.076 -7.155 -16.277 1.00 92.38 143 SER A C 1
ATOM 1109 O O . SER A 1 143 ? 7.404 -8.182 -16.183 1.00 92.38 143 SER A O 1
ATOM 1111 N N . GLU A 1 144 ? 7.974 -6.309 -17.303 1.00 91.44 144 GLU A N 1
ATOM 1112 C CA . GLU A 1 144 ? 7.188 -6.564 -18.524 1.00 91.44 144 GLU A CA 1
ATOM 1113 C C . GLU A 1 144 ? 7.628 -7.844 -19.251 1.00 91.44 144 GLU A C 1
ATOM 1115 O O . GLU A 1 144 ? 6.801 -8.593 -19.767 1.00 91.44 144 GLU A O 1
ATOM 1120 N N . ASP A 1 145 ? 8.937 -8.120 -19.269 1.00 91.19 145 ASP A N 1
ATOM 1121 C CA . ASP A 1 145 ? 9.520 -9.256 -19.993 1.00 91.19 145 ASP A CA 1
ATOM 1122 C C . ASP A 1 145 ? 9.344 -10.587 -19.238 1.00 91.19 145 ASP A C 1
ATOM 1124 O O . ASP A 1 145 ? 9.373 -11.667 -19.833 1.00 91.19 145 ASP A O 1
ATOM 1128 N N . ASN A 1 146 ? 9.218 -10.528 -17.909 1.00 90.56 146 ASN A N 1
ATOM 1129 C CA . ASN A 1 146 ? 9.064 -11.688 -17.041 1.00 90.56 146 ASN A CA 1
ATOM 1130 C C . ASN A 1 146 ? 8.321 -11.311 -15.756 1.00 90.56 146 ASN A C 1
ATOM 1132 O O . ASN A 1 146 ? 8.936 -10.884 -14.781 1.00 90.56 146 ASN A O 1
ATOM 1136 N N . SER A 1 147 ? 7.020 -11.591 -15.702 1.00 89.31 147 SER A N 1
ATOM 1137 C CA . SER A 1 147 ? 6.169 -11.277 -14.547 1.00 89.31 147 SER A CA 1
ATOM 1138 C C . SER A 1 147 ? 6.584 -11.959 -13.234 1.00 89.31 147 SER A C 1
ATOM 1140 O O . SER A 1 147 ? 6.092 -11.587 -12.176 1.00 89.31 147 SER A O 1
ATOM 1142 N N . ASN A 1 148 ? 7.479 -12.957 -13.273 1.00 91.38 148 ASN A N 1
ATOM 1143 C CA . ASN A 1 148 ? 8.036 -13.576 -12.065 1.00 91.38 148 ASN A CA 1
ATOM 1144 C C . ASN A 1 148 ? 9.211 -12.780 -11.472 1.00 91.38 148 ASN A C 1
ATOM 1146 O O . ASN A 1 148 ? 9.640 -13.060 -10.353 1.00 91.38 148 ASN A O 1
ATOM 1150 N N . LEU A 1 149 ? 9.776 -11.831 -12.225 1.00 91.12 149 LEU A N 1
ATOM 1151 C CA . LEU A 1 149 ? 10.809 -10.928 -11.737 1.00 91.12 149 LEU A CA 1
ATOM 1152 C C . LEU A 1 149 ? 10.136 -9.712 -11.098 1.00 91.12 149 LEU A C 1
ATOM 1154 O O . LEU A 1 149 ? 9.803 -8.733 -11.767 1.00 91.12 149 LEU A O 1
ATOM 1158 N N . GLU A 1 150 ? 9.958 -9.800 -9.784 1.00 91.44 150 GLU A N 1
ATOM 1159 C CA . GLU A 1 150 ? 9.394 -8.738 -8.959 1.00 91.44 150 GLU A CA 1
ATOM 1160 C C . GLU A 1 150 ? 10.469 -8.101 -8.070 1.00 91.44 150 GLU A C 1
ATOM 1162 O O . GLU A 1 150 ? 11.347 -8.777 -7.527 1.00 91.44 150 GLU A O 1
ATOM 1167 N N . PHE A 1 151 ? 10.375 -6.789 -7.880 1.00 90.62 151 PHE A N 1
ATOM 1168 C CA . PHE A 1 151 ? 11.263 -6.021 -7.021 1.00 90.62 151 PHE A CA 1
ATOM 1169 C C . PHE A 1 151 ? 10.440 -5.195 -6.026 1.00 90.62 151 PHE A C 1
ATOM 1171 O O . PHE A 1 151 ? 9.787 -4.220 -6.393 1.00 90.62 151 PHE A O 1
ATOM 1178 N N . LEU A 1 152 ? 10.447 -5.608 -4.756 1.00 90.75 152 LEU A N 1
ATOM 1179 C CA . LEU A 1 152 ? 9.760 -4.897 -3.677 1.00 90.75 152 LEU A CA 1
ATOM 1180 C C . LEU A 1 152 ? 10.575 -3.668 -3.248 1.00 90.75 152 LEU A C 1
ATOM 1182 O O . LEU A 1 152 ? 11.725 -3.805 -2.820 1.00 90.75 152 LEU A O 1
ATOM 1186 N N . CYS A 1 153 ? 9.967 -2.484 -3.307 1.00 91.19 153 CYS A N 1
ATOM 1187 C CA . CYS A 1 153 ? 10.590 -1.231 -2.897 1.00 91.19 153 CYS A CA 1
ATOM 1188 C C . CYS A 1 153 ? 10.670 -1.142 -1.375 1.00 91.19 153 CYS A C 1
ATOM 1190 O O . CYS A 1 153 ? 9.655 -1.040 -0.681 1.00 91.19 153 CYS A O 1
ATOM 1192 N N . LYS A 1 154 ? 11.899 -1.179 -0.861 1.00 81.81 154 LYS A N 1
ATOM 1193 C CA . LYS A 1 154 ? 12.200 -1.031 0.565 1.00 81.81 154 LYS A CA 1
ATOM 1194 C C . LYS A 1 154 ? 12.480 0.409 0.945 1.00 81.81 154 LYS A C 1
ATOM 1196 O O . LYS A 1 154 ? 12.954 1.178 0.087 1.00 81.81 154 LYS A O 1
#

pLDDT: mean 77.95, std 17.22, range [38.25, 94.56]

Radius of gyration: 24.84 Å; chains: 1; bounding box: 47×25×96 Å

Secondary structure (DSSP, 8-state):
--------SHHHHHHHHHTTS--------HHHHHHTSSS-HHHHHHHHHHHHHHHHHHHHHHH--SS--EEEEEEE-SSSEEEEEEEEE-GGG--HHHHHHHHHHHHTTPPPHHHHHHHSSS--HHHHHHHHHHEEEEEEEEESS-TT-EEEE-

Foldseek 3Di:
DDDDDDPDPPVVVVVVVVVVPPDDPDPPQLLVVQCPDVVRLLVLLQVVQQVVQVVVQVVVVVVDDDQFNGWGWDADRPQFGEIEIETEGAPVCLDLVNLQVVVCVVVVVQQDLVNLCVSGPDDDSVSSVSNSVRYDYKYKYAHPVHRVDIDTHD

Sequence (154 aa):
MTTKRPQSTIITAMLILASLFLTPVSNANILSELKNTPATKYDIISTKIELMSVMLTQLLKEQAKGNIEDIEVNPILNDGIGFTFAITAPTKALTTEVCSNMKVHFEGNRLTLDDMKNLVSGLTDKEYQQLHDSFRLDVKLISEDNSNLEFLCK

=== Feature glossary ===
A reading guide for the features in this record.

Start fro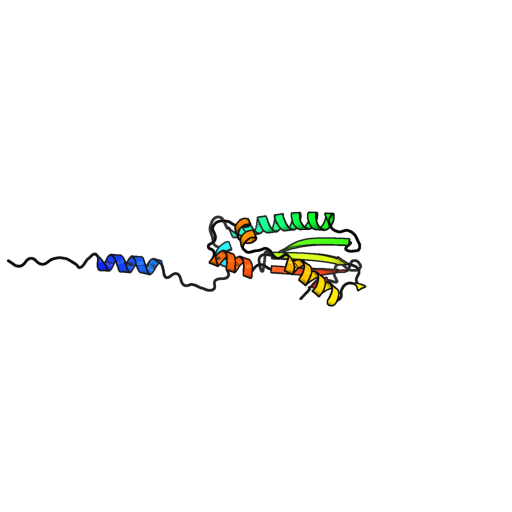m the sequence.

  · Sequence gives the chain of amino acids in standard one-letter code (A=alanine, C=cysteine, …, Y=tyrosine), read N→C. It is the only feature that is directly encoded by the gene; all structural features are derived from the folded form of this sequence.

Fold it, and you get atomic coordinates and the backbone conformation that goes with them.

  · The mmCIF table is the protein's shape written out atom by atom. For each backbone N, Cα, C, and carbonyl O, it records an (x, y, z) coordinate triple in Å plus the residue type, chain letter, and residue number.

  · Backbone dihedral angles. Every residue except chain termini has a φ (preceding-C → N → Cα → C) and a ψ (N → Cα → C → next-N). They are reported in degrees following the IUPAC sign convention. Secondary structure is essentially a statement about which (φ, ψ) basin each residue occupies.

  · DSSP 8-state secondary structure assigns each residue one of H (α-helix), G (3₁₀-helix), I (π-helix), E (extended β-strand), B (isolated β-bridge), T (hydrogen-bonded turn), S (bend), or '-' (coil). The assignment is computed from backbone hydrogen-bond geometry via the Kabsch–Sander algorithm.

  · P-SEA three-state annotation labels each residue as helix, strand, or coil based purely on the geometry of the Cα trace. It serves as a fallback when the full backbone (and thus DSSP) is unavailable.

Summarize the fold with a handful of shape descriptors and a per-residue structural alphabet.

  · Radius of gyration (Rg) is the root-mean-square distance of Cα atoms from their centroid — a single number for overall size and compactness. A globular domain of N residues has Rg ≈ 2.2·N^0.38 Å; an extended or disordered chain has a much larger Rg. The Cα contact count is the number of residue pairs whose Cα atoms are within 8 Å and are more than four positions apart in sequence — a standard proxy for tertiary packing density. The bounding box is the smallest axis-aligned box enclosing all Cα atoms.

  · Foldseek's 3Di representation compresses backbone geometry into a per-residue letter drawn from a learned twenty-state alphabet. It captures the tertiary interaction pattern around each residue — which residues are packed against it in space, regardless of where they are in sequence.

  · Accessible surface area quantifies burial. A residue with SASA near zero is packed into the hydrophobic core; one with SASA >100 Å² sits on the surface. Computed here via the Shrake–Rupley numerical algorithm with a 1.4 Å probe.

Ask how reliable the model is.

  · For AlphaFold models, the B-factor field carries pLDDT — the model's own estimate of local accuracy on a 0–100 scale. Regions with pLDDT<50 should be treated as essentially unmodeled; they often correspond to intrinsically disordered segments.

  · For experimental (PDB) structures, the B-factor (temperature factor) quantifies the positional spread of each atom in the crystal — a combination of thermal vibration and static disorder — in units of Å². High B-factors mark flexible loops or poorly resolved regions; low B-factors mark the rigid, well-ordered core.

  · PAE(i, j) answers: if I align the predicted and true structures on residue i, how far off (in Å) do I e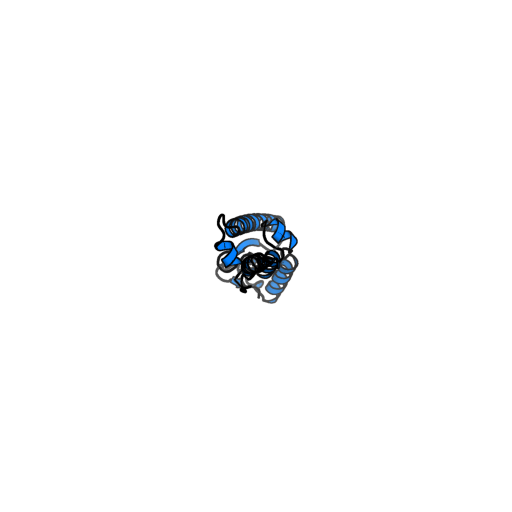xpect residue j to be? A block-diagonal PAE matrix with low values on the blocks and high values off-diagonal is the signature of a multi-domain protein with confidently predicted domains but uncertain inter-domain orientation.

Place it in context: what it resembles, what it is annotated as, and how it looks.

  · Structural nearest neighbors (via Foldseek easy-searc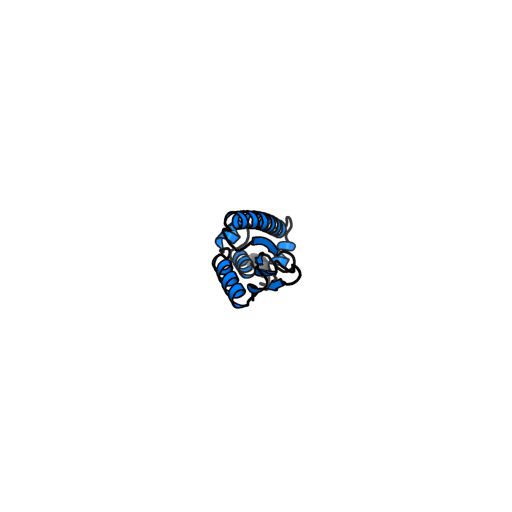h vs the PDB). Reported per hit: target PDB id, E-value, and alignment TM-score. A TM-score above ~0.5 is the conventional threshold for 'same fold'.

  · Functional annotations link the protein to curated databases. InterPro entries identify conserved domains and families by matching the sequence against member-database signatures (Pfam, PROSITE, CDD, …). Gene Ontology (GO) terms describe molecular function, biological process, and cellular component in a controlled vocabulary. CATH places the structure in a hierarchical fold classification (Class/Architecture/Topology/Homologous-superfamily). The organism is the source species.

  · Plot images: a contact map (which residues are close in 3D, as an N×N binary image), a Ramachandran scatter (backbone torsion angles, revealing secondary-structure composition at a glance), and — for AlphaFold structures — a PAE heatmap (pairwise prediction confidence).

  · Structure images are PyMOL renders from six orthogonal camera directions. Cartoon representation draws helices as coils and strands as arrows; sticks shows the backbone as bonds; surface shows the solvent-excluded envelope. Rainbow coloring maps sequence position to hue (blue→red, N→C); chain coloring assigns a distinct color per polypeptide.